Protein AF-A0A3M2ZF83-F1 (afdb_monomer_lite)

Sequence (174 aa):
MAAISHDLNTPITELRLQMELLDDGPERDDMLDSLDELRAMVRETLNFVRGDAVQEATVEISLTVLIDDLAKRYTTMGTPIGWHGASEITCRCRPLALKRALTNLIDNALKHAGDATVSLFKASDGDIHLEVLDHGTGIEPAWLTQVFEPFVQLSQTGTDHPQGGGLGLGLAIA

Secondary structure (DSSP, 8-state):
-HHHHHHHHHHHHHHHHHHHTSPSSHHHHHHHHHHHHHHHHHHHHHHHHHHHH-----EEEEHHHHHHHHHHHHHHTT---B----S--EEEE-HHHHHHHHHHHHHHHHHHTS--EEEEEE-TTSPEEEEEE--SS---GGGTTTTTSTT-----SSSS-------S-TTTT-

InterPro domains:
  IPR003594 Histidine kinase/HSP90-like ATPase domain [PF02518] (95-174)
  IPR003661 Signal transduction histidine kinase, dimerisation/phosphoacceptor domain [PF00512] (2-53)
  IPR003661 Signal transduction histidine kinase, dimerisation/phosphoacceptor domain [cd00082] (1-50)
  IPR004358 Signal transduction histidine kinase-related protein, C-terminal [PR00344] (128-142)
  IPR004358 Signal transduction histidine kinase-related protein, C-terminal [PR00344] (146-156)
  IPR004358 Signal transduction histidine kinase-related protein, C-terminal [PR00344] (165-174)
  IPR005467 Histidine kinase domain [PS50109] (3-174)
  IPR036097 Signal transduction histidine kinase, dimerisation/phosphoacceptor domain superfamily [SSF47384] (2-52)
  IPR036890 Histidine kinase/HSP90-like ATPase superfamily [G3DSA:3.30.565.10] (56-174)
  IPR036890 Histidine kinase/HSP90-like ATPase superfamily [SSF55874] (53-174)
  IPR050980 Two-component sensor histidine kinase [PTHR44936] (2-174)

pLDDT: mean 76.48, std 17.11, range [30.34, 96.62]

Foldseek 3Di:
DVVVVVVVVVVLVVVLVVLVPDDDDPVSVVVVVVSVLVVQAVVLVVLQVVLVVDPQAFDKDWPLVLVVVVQVVCVVVVLGAADDGDDTDIDGDRSVLVSLLVVLLQVCQCLAQVYWHWDWDQDPVRDIDIDIDHPGPDDDPVCPVVLLPFQDDDDPDPDPDDPDRDRSCSNVSD

Organism: Pseudomonas syringae pv. maculicola (NCBI:txid59511)

Structure (mmCIF, N/CA/C/O backbone):
data_AF-A0A3M2ZF83-F1
#
_entry.id   AF-A0A3M2ZF83-F1
#
loop_
_atom_site.group_PDB
_atom_site.id
_atom_site.type_symbol
_atom_site.label_atom_id
_atom_site.label_alt_id
_atom_site.label_comp_id
_atom_site.label_asym_id
_atom_site.label_entity_id
_atom_site.label_seq_id
_atom_site.pdbx_PDB_ins_code
_atom_site.Cartn_x
_atom_site.Cartn_y
_atom_site.Cartn_z
_atom_site.occupancy
_atom_site.B_iso_or_equiv
_atom_site.auth_seq_id
_atom_site.auth_comp_id
_atom_site.auth_asym_id
_atom_site.auth_atom_id
_atom_site.pdbx_PDB_model_num
ATOM 1 N N . MET A 1 1 ? -0.601 -24.152 5.912 1.00 47.56 1 MET A N 1
ATOM 2 C CA . MET A 1 1 ? -0.828 -23.435 7.191 1.00 47.56 1 MET A CA 1
ATOM 3 C C . MET A 1 1 ? -2.004 -22.442 7.111 1.00 47.56 1 MET A C 1
ATOM 5 O O . MET A 1 1 ? -1.923 -21.343 7.644 1.00 47.56 1 MET A O 1
ATOM 9 N N . ALA A 1 2 ? -3.126 -22.816 6.478 1.00 49.59 2 ALA A N 1
ATOM 10 C CA . ALA A 1 2 ? -4.377 -22.048 6.570 1.00 49.59 2 ALA A CA 1
ATOM 11 C C . ALA A 1 2 ? -5.076 -22.250 7.932 1.00 49.59 2 ALA A C 1
ATOM 13 O O . ALA A 1 2 ? -5.773 -21.353 8.390 1.00 49.59 2 ALA A O 1
ATOM 14 N N . ALA A 1 3 ? -4.805 -23.384 8.595 1.00 49.94 3 ALA A N 1
ATOM 15 C CA . ALA A 1 3 ? -5.358 -23.750 9.898 1.00 49.94 3 ALA A CA 1
ATOM 16 C C . ALA A 1 3 ? -5.036 -22.721 10.994 1.00 49.94 3 ALA A C 1
ATOM 18 O O . ALA A 1 3 ? -5.956 -22.164 11.557 1.00 49.94 3 ALA A O 1
ATOM 19 N N . ILE A 1 4 ? -3.770 -22.328 11.187 1.00 55.56 4 ILE A N 1
ATOM 20 C CA . ILE A 1 4 ? -3.387 -21.392 12.269 1.00 55.56 4 ILE A CA 1
ATOM 21 C C . ILE A 1 4 ? -4.088 -20.026 12.134 1.00 55.56 4 ILE A C 1
ATOM 23 O O . ILE A 1 4 ? -4.524 -19.444 13.118 1.00 55.56 4 ILE A O 1
ATOM 27 N N . SER A 1 5 ? -4.250 -19.514 10.909 1.00 58.06 5 SER A N 1
ATOM 28 C CA . SER A 1 5 ? -4.973 -18.252 10.686 1.00 58.06 5 SER A CA 1
ATOM 29 C C . SER A 1 5 ? -6.475 -18.388 10.936 1.00 58.06 5 SER A C 1
ATOM 31 O O . SER A 1 5 ? -7.107 -17.425 11.356 1.00 58.06 5 SER A O 1
ATOM 33 N N . HIS A 1 6 ? -7.046 -19.555 10.643 1.00 63.00 6 HIS A N 1
ATOM 34 C CA . HIS A 1 6 ? -8.445 -19.855 10.921 1.00 63.00 6 HIS A CA 1
ATOM 35 C C . HIS A 1 6 ? -8.670 -20.016 12.433 1.00 63.00 6 HIS A C 1
ATOM 37 O O . HIS A 1 6 ? -9.566 -19.385 12.985 1.00 63.00 6 HIS A O 1
ATOM 43 N N . ASP A 1 7 ? -7.787 -20.754 13.103 1.00 64.06 7 ASP A N 1
ATOM 44 C CA . ASP A 1 7 ? -7.832 -21.056 14.536 1.00 64.06 7 ASP A CA 1
ATOM 45 C C . ASP A 1 7 ? -7.645 -19.810 15.413 1.00 64.06 7 ASP A C 1
ATOM 47 O O . ASP A 1 7 ? -8.130 -19.790 16.537 1.00 64.06 7 ASP A O 1
ATOM 51 N N . LEU A 1 8 ? -6.991 -18.755 14.905 1.00 70.00 8 LEU A N 1
ATOM 52 C CA . LEU A 1 8 ? -6.888 -17.454 15.582 1.00 70.00 8 LEU A CA 1
ATOM 53 C C . LEU A 1 8 ? -8.062 -16.508 15.268 1.00 70.00 8 LEU A C 1
ATOM 55 O O . LEU A 1 8 ? -8.438 -15.697 16.109 1.00 70.00 8 LEU A O 1
ATOM 59 N N . ASN A 1 9 ? -8.680 -16.607 14.086 1.00 70.62 9 ASN A N 1
ATOM 60 C CA . ASN A 1 9 ? -9.841 -15.777 13.736 1.00 70.62 9 ASN A CA 1
ATOM 61 C C . ASN A 1 9 ? -11.103 -16.173 14.514 1.00 70.62 9 ASN A C 1
ATOM 63 O O . ASN A 1 9 ? -11.919 -15.303 14.818 1.00 70.62 9 ASN A O 1
ATOM 67 N N . THR A 1 10 ? -11.272 -17.459 14.832 1.00 71.62 10 THR A N 1
ATOM 68 C CA . THR A 1 10 ? -12.401 -17.955 15.633 1.00 71.62 10 THR A CA 1
ATOM 69 C C . THR A 1 10 ? -12.468 -17.309 17.027 1.00 71.62 10 THR A C 1
ATOM 71 O O . THR A 1 10 ? -13.472 -16.649 17.289 1.00 71.62 10 THR A O 1
ATOM 74 N N . PRO A 1 11 ? -11.426 -17.366 17.884 1.00 73.44 11 PRO A N 1
ATOM 75 C CA . PRO A 1 11 ? -11.476 -16.743 19.207 1.00 73.44 11 PRO A CA 1
ATOM 76 C C . PRO A 1 11 ? -11.587 -15.213 19.140 1.00 73.44 11 PRO A C 1
ATOM 78 O O . PRO A 1 11 ? -12.286 -14.622 19.954 1.00 73.44 11 PRO A O 1
ATOM 81 N N . ILE A 1 12 ? -10.979 -14.552 18.145 1.00 78.12 12 ILE A N 1
ATOM 82 C CA . ILE A 1 12 ? -11.133 -13.095 17.947 1.00 78.12 12 ILE A CA 1
ATOM 83 C C . ILE A 1 12 ? -12.587 -12.734 17.615 1.00 78.12 12 ILE A C 1
ATOM 85 O O . ILE A 1 12 ? -13.118 -11.742 18.108 1.00 78.12 12 ILE A O 1
ATOM 89 N N . THR A 1 13 ? -13.243 -13.538 16.777 1.00 76.25 13 THR A N 1
ATOM 90 C CA . THR A 1 13 ? -14.649 -13.317 16.414 1.00 76.25 13 THR A CA 1
ATOM 91 C C . THR A 1 13 ? -15.566 -13.572 17.610 1.00 76.25 13 THR A C 1
ATOM 93 O O . THR A 1 13 ? -16.498 -12.804 17.826 1.00 76.25 13 THR A O 1
ATOM 96 N N . GLU A 1 14 ? -15.283 -14.593 18.422 1.00 81.12 14 GLU A N 1
ATOM 97 C CA . GLU A 1 14 ? -16.028 -14.864 19.659 1.00 81.12 14 GLU A CA 1
ATOM 98 C C . GLU A 1 14 ? -15.885 -13.734 20.685 1.00 81.12 14 GLU A C 1
ATOM 100 O O . GLU A 1 14 ? -16.892 -13.301 21.242 1.00 81.12 14 GLU A O 1
ATOM 105 N N . LEU A 1 15 ? -14.676 -13.200 20.888 1.00 82.31 15 LEU A N 1
ATOM 106 C CA . LEU A 1 15 ? -14.449 -12.053 21.776 1.00 82.31 15 LEU A CA 1
ATOM 107 C C . LEU A 1 15 ? -15.219 -10.813 21.309 1.00 82.31 15 LEU A C 1
ATOM 109 O O . LEU A 1 15 ? -15.839 -10.137 22.125 1.00 82.31 15 LEU A O 1
ATOM 113 N N . ARG A 1 16 ? -15.259 -10.554 19.995 1.00 83.00 16 ARG A N 1
ATOM 114 C CA . ARG A 1 16 ? -16.041 -9.446 19.429 1.00 83.00 16 ARG A CA 1
ATOM 115 C C . ARG A 1 16 ? -17.534 -9.598 19.708 1.00 83.00 16 ARG A C 1
ATOM 117 O O . ARG A 1 16 ? -18.170 -8.647 20.144 1.00 83.00 16 ARG A O 1
ATOM 124 N N . LEU A 1 17 ? -18.081 -10.796 19.497 1.00 84.25 17 LEU A N 1
ATOM 125 C CA . LEU A 1 17 ? -19.490 -11.088 19.775 1.00 84.25 17 LEU A CA 1
ATOM 126 C C . LEU A 1 17 ? -19.816 -10.944 21.267 1.00 84.25 17 LEU A C 1
ATOM 128 O O . LEU A 1 17 ? -20.885 -10.455 21.611 1.00 84.25 17 LEU A O 1
ATOM 132 N N . GLN A 1 18 ? -18.901 -11.338 22.158 1.00 81.38 18 GLN A N 1
ATOM 133 C CA . GLN A 1 18 ? -19.065 -11.135 23.601 1.00 81.38 18 GLN A CA 1
ATOM 134 C C . GLN A 1 18 ? -19.058 -9.650 23.982 1.00 81.38 18 GLN A C 1
ATOM 136 O O . GLN A 1 18 ? -19.825 -9.250 24.852 1.00 81.38 18 GLN A O 1
ATOM 141 N N . MET A 1 19 ? -18.247 -8.828 23.311 1.00 83.25 19 MET A N 1
ATOM 142 C CA . MET A 1 19 ? -18.225 -7.376 23.513 1.00 83.25 19 MET A CA 1
ATOM 143 C C . MET A 1 19 ? -19.471 -6.678 22.959 1.00 83.25 19 MET A C 1
ATOM 145 O O . MET A 1 19 ? -19.931 -5.712 23.554 1.00 83.25 19 MET A O 1
ATOM 149 N N . GLU A 1 20 ? -20.061 -7.176 21.868 1.00 80.56 20 GLU A N 1
ATOM 150 C CA . GLU A 1 20 ? -21.343 -6.674 21.341 1.00 80.56 20 GLU A CA 1
ATOM 151 C C . GLU A 1 20 ? -22.526 -6.915 22.299 1.00 80.56 20 GLU A C 1
ATOM 153 O O . GLU A 1 20 ? -23.562 -6.270 22.159 1.00 80.56 20 GLU A O 1
ATOM 158 N N . LEU A 1 21 ? -22.381 -7.821 23.276 1.00 83.81 21 LEU A N 1
ATOM 159 C CA . LEU A 1 21 ? -23.375 -8.075 24.328 1.00 83.81 21 LEU A CA 1
ATOM 160 C C . LEU A 1 21 ? -23.213 -7.160 25.552 1.00 83.81 21 LEU A C 1
ATOM 162 O O . LEU A 1 21 ? -24.057 -7.208 26.448 1.00 83.81 21 LEU A O 1
ATOM 166 N N . LEU A 1 22 ? -22.134 -6.373 25.622 1.00 84.19 22 LEU A N 1
ATOM 167 C CA . LEU A 1 22 ? -21.937 -5.376 26.670 1.00 84.19 22 LEU A CA 1
ATOM 168 C C . LEU A 1 22 ? -22.738 -4.111 26.349 1.00 84.19 22 LEU A C 1
ATOM 170 O O . LEU A 1 22 ? -22.883 -3.729 25.182 1.00 84.19 22 LEU A O 1
ATOM 174 N N . ASP A 1 23 ? -23.218 -3.446 27.399 1.00 85.44 23 ASP A N 1
ATOM 175 C CA . ASP A 1 23 ? -23.863 -2.142 27.273 1.00 85.44 23 ASP A CA 1
ATOM 176 C C . ASP A 1 23 ? -22.914 -1.142 26.593 1.00 85.44 23 ASP A C 1
ATOM 178 O O . ASP A 1 23 ? -21.695 -1.177 26.790 1.00 85.44 23 ASP A O 1
ATOM 182 N N . ASP A 1 24 ? -23.479 -0.256 25.771 1.00 82.19 24 ASP A N 1
ATOM 183 C CA . ASP A 1 24 ? -22.708 0.797 25.114 1.00 82.19 24 ASP A CA 1
ATOM 18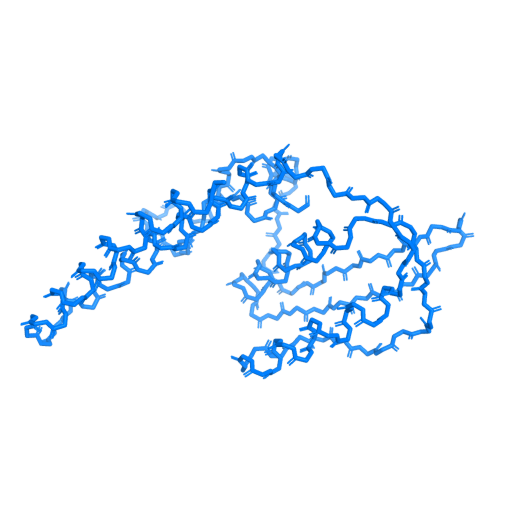4 C C . ASP A 1 24 ? -22.035 1.688 26.169 1.00 82.19 24 ASP A C 1
ATOM 186 O O . ASP A 1 24 ? -22.676 2.180 27.104 1.00 82.19 24 ASP A O 1
ATOM 190 N N . GLY A 1 25 ? -20.733 1.912 26.014 1.00 85.69 25 GLY A N 1
ATOM 191 C CA . GLY A 1 25 ? -19.955 2.708 26.948 1.00 85.69 25 GLY A CA 1
ATOM 192 C C . GLY A 1 25 ? -18.474 2.757 26.577 1.00 85.69 25 GLY A C 1
ATOM 193 O O . GLY A 1 25 ? -17.999 1.899 25.833 1.00 85.69 25 GLY A O 1
ATOM 194 N N . PRO A 1 26 ? -17.728 3.727 27.131 1.00 79.12 26 PRO A N 1
ATOM 195 C CA . PRO A 1 26 ? -16.323 3.950 26.785 1.00 79.12 26 PRO A CA 1
ATOM 196 C C . PRO A 1 26 ? -15.446 2.710 27.017 1.00 79.12 26 PRO A C 1
ATOM 198 O O . PRO A 1 26 ? -14.567 2.424 26.220 1.00 79.12 26 PRO A O 1
ATOM 201 N N . GLU A 1 27 ? -15.736 1.911 28.047 1.00 80.44 27 GLU A N 1
ATOM 202 C CA . GLU A 1 27 ? -14.996 0.672 28.333 1.00 80.44 27 GLU A CA 1
ATOM 203 C C . GLU A 1 27 ? -15.185 -0.406 27.254 1.00 80.44 27 GLU A C 1
ATOM 205 O O . GLU A 1 27 ? -14.277 -1.197 27.001 1.00 80.44 27 GLU A O 1
ATOM 210 N N . ARG A 1 28 ? -16.364 -0.458 26.616 1.00 84.88 28 ARG A N 1
ATOM 211 C CA . ARG A 1 28 ? -16.630 -1.373 25.501 1.00 84.88 28 ARG A CA 1
ATOM 212 C C . ARG A 1 28 ? -15.891 -0.910 24.250 1.00 84.88 28 ARG A C 1
ATOM 214 O O . ARG A 1 28 ? -15.304 -1.749 23.569 1.00 84.88 28 ARG A O 1
ATOM 221 N N . ASP A 1 29 ? -15.914 0.390 23.972 1.00 78.00 29 ASP A N 1
ATOM 222 C CA . ASP A 1 29 ? -15.230 0.983 22.821 1.00 78.00 29 ASP A CA 1
ATOM 223 C C . ASP A 1 29 ? -13.710 0.767 22.923 1.00 78.00 29 ASP A C 1
ATOM 225 O O . ASP A 1 29 ? -13.113 0.217 21.999 1.00 78.00 29 ASP A O 1
ATOM 229 N N . ASP A 1 30 ? -13.114 1.031 24.092 1.00 77.12 30 ASP A N 1
ATOM 230 C CA . ASP A 1 30 ? -11.689 0.783 24.359 1.00 77.12 30 ASP A CA 1
ATOM 231 C C . ASP A 1 30 ? -11.301 -0.693 24.131 1.00 77.12 30 ASP A C 1
ATOM 233 O O . ASP A 1 30 ? -10.206 -1.016 23.648 1.00 77.12 30 ASP A O 1
ATOM 237 N N . MET A 1 31 ? -12.196 -1.627 24.473 1.00 77.12 31 MET A N 1
ATOM 238 C CA . MET A 1 31 ? -11.936 -3.055 24.293 1.00 77.12 31 MET A CA 1
ATOM 239 C C . MET A 1 31 ? -12.118 -3.526 22.850 1.00 77.12 31 MET A C 1
ATOM 241 O O . MET A 1 31 ? -11.388 -4.420 22.412 1.00 77.12 31 MET A O 1
ATOM 245 N N . LEU A 1 32 ? -13.039 -2.915 22.103 1.00 78.38 32 LEU A N 1
ATOM 246 C CA . LEU A 1 32 ? -13.182 -3.135 20.665 1.00 78.38 32 LEU A CA 1
ATOM 247 C C . LEU A 1 32 ? -11.951 -2.626 19.909 1.00 78.38 32 LEU A C 1
ATOM 249 O O . LEU A 1 32 ? -11.423 -3.360 19.072 1.00 78.38 32 LEU A O 1
ATOM 253 N N . ASP A 1 33 ? -11.447 -1.445 20.267 1.00 76.69 33 ASP A N 1
ATOM 254 C CA . ASP A 1 33 ? -10.215 -0.890 19.701 1.00 76.69 33 ASP A CA 1
ATOM 255 C C . ASP A 1 33 ? -9.023 -1.819 19.978 1.00 76.69 33 ASP A C 1
ATOM 257 O O . ASP A 1 33 ? -8.310 -2.227 19.057 1.00 76.69 33 ASP A O 1
ATOM 261 N N . SER A 1 34 ? -8.876 -2.275 21.226 1.00 74.00 34 SER A N 1
ATOM 262 C CA . SER A 1 34 ? -7.840 -3.246 21.616 1.00 74.00 34 SER A CA 1
ATOM 263 C C . SER A 1 34 ? -7.939 -4.571 20.838 1.00 74.00 34 SER A C 1
ATOM 265 O O . SER A 1 34 ? -6.928 -5.200 20.505 1.00 74.00 34 SER A O 1
ATOM 267 N N . LEU A 1 35 ? -9.158 -5.029 20.534 1.00 81.31 35 LEU A N 1
ATOM 268 C CA . LEU A 1 35 ? -9.391 -6.255 19.769 1.00 81.31 35 LEU A CA 1
ATOM 269 C C . LEU A 1 35 ? -9.034 -6.086 18.286 1.00 81.31 35 LEU A C 1
ATOM 271 O O . LEU A 1 35 ? -8.475 -7.006 17.674 1.00 81.31 35 LEU A O 1
ATOM 275 N N . ASP A 1 36 ? -9.335 -4.927 17.705 1.00 75.25 36 ASP A N 1
ATOM 276 C CA . ASP A 1 36 ? -8.957 -4.603 16.333 1.00 75.25 36 ASP A CA 1
ATOM 277 C C . ASP A 1 36 ? -7.433 -4.442 16.200 1.00 75.25 36 ASP A C 1
ATOM 279 O O . ASP A 1 36 ? -6.852 -4.948 15.229 1.00 75.25 36 ASP A O 1
ATOM 283 N N . GLU A 1 37 ? -6.759 -3.890 17.215 1.00 73.69 37 GLU A N 1
ATOM 284 C CA . GLU A 1 37 ? -5.295 -3.904 17.309 1.00 73.69 37 GLU A CA 1
ATOM 285 C C . GLU A 1 37 ? -4.741 -5.336 17.346 1.00 73.69 37 GLU A C 1
ATOM 287 O O . GLU A 1 37 ? -3.891 -5.691 16.525 1.00 73.69 37 GLU A O 1
ATOM 292 N N . LEU A 1 38 ? -5.258 -6.213 18.217 1.00 76.00 38 LEU A N 1
ATOM 293 C CA . LEU A 1 38 ? -4.858 -7.630 18.271 1.00 76.00 38 LEU A CA 1
ATOM 294 C C . LEU A 1 38 ? -5.035 -8.339 16.926 1.00 76.00 38 LEU A C 1
ATOM 296 O O . LEU A 1 38 ? -4.173 -9.109 16.487 1.00 76.00 38 LEU A O 1
ATOM 300 N N . ARG A 1 39 ? -6.139 -8.061 16.235 1.00 73.88 39 ARG A N 1
ATOM 301 C CA . ARG A 1 39 ? -6.424 -8.631 14.919 1.00 73.88 39 ARG A CA 1
ATOM 302 C C . ARG A 1 39 ? -5.443 -8.136 13.857 1.00 73.88 39 ARG A C 1
ATOM 304 O O . ARG A 1 39 ? -5.050 -8.923 12.988 1.00 73.88 39 ARG A O 1
ATOM 311 N N . ALA A 1 40 ? -5.045 -6.867 13.912 1.00 69.56 40 ALA A N 1
ATOM 312 C CA . ALA A 1 40 ? -3.996 -6.325 13.056 1.00 69.56 40 ALA A CA 1
ATOM 313 C C . ALA A 1 40 ? -2.648 -7.011 13.338 1.00 69.56 40 ALA A C 1
ATOM 315 O O . ALA A 1 40 ? -2.034 -7.536 12.406 1.00 69.56 40 ALA A O 1
ATOM 316 N N . MET A 1 41 ? -2.262 -7.138 14.613 1.00 65.94 41 MET A N 1
ATOM 317 C CA . MET A 1 41 ? -1.017 -7.791 15.045 1.00 65.94 41 MET A CA 1
ATOM 318 C C . MET A 1 41 ? -0.911 -9.250 14.567 1.00 65.94 41 MET A C 1
ATOM 320 O O . MET A 1 41 ? 0.118 -9.678 14.032 1.00 65.94 41 MET A O 1
ATOM 324 N N . VAL A 1 42 ? -1.991 -10.028 14.697 1.00 73.19 42 VAL A N 1
ATOM 325 C CA . VAL A 1 42 ? -2.034 -11.430 14.244 1.00 73.19 42 VAL A CA 1
ATOM 326 C C . VAL A 1 42 ? -1.877 -11.535 12.728 1.00 73.19 42 VAL A C 1
ATOM 328 O O . VAL A 1 42 ? -1.144 -12.397 12.235 1.00 73.19 42 VAL A O 1
ATOM 331 N N . ARG A 1 43 ? -2.540 -10.658 11.965 1.00 70.88 43 ARG A N 1
ATOM 332 C CA . ARG A 1 43 ? -2.412 -10.633 10.500 1.00 70.88 43 ARG A CA 1
ATOM 333 C C . ARG A 1 43 ? -0.989 -10.309 10.072 1.00 70.88 43 ARG A C 1
ATOM 335 O O . ARG A 1 43 ? -0.461 -10.987 9.194 1.00 70.88 43 ARG A O 1
ATOM 342 N N . GLU A 1 44 ? -0.382 -9.309 10.694 1.00 68.12 44 GLU A N 1
ATOM 343 C CA . GLU A 1 44 ? 0.977 -8.860 10.397 1.00 68.12 44 GLU A CA 1
ATOM 344 C C . GLU A 1 44 ? 2.001 -9.978 10.681 1.00 68.12 44 GLU A C 1
ATOM 346 O O . GLU A 1 44 ? 2.794 -10.338 9.808 1.00 68.12 44 GLU A O 1
ATOM 351 N N . THR A 1 45 ? 1.877 -10.656 11.827 1.00 67.50 45 THR A N 1
ATOM 352 C CA . THR A 1 45 ? 2.716 -11.812 12.202 1.00 67.50 45 THR A CA 1
ATOM 353 C C . THR A 1 45 ? 2.562 -12.987 11.231 1.00 67.50 45 THR A C 1
ATOM 355 O O . THR A 1 45 ? 3.544 -13.576 10.774 1.00 67.50 45 THR A O 1
ATOM 358 N N . LEU A 1 46 ? 1.326 -13.337 10.862 1.00 69.62 46 LEU A N 1
ATOM 359 C CA . LEU A 1 46 ? 1.072 -14.407 9.892 1.00 69.62 46 LEU A CA 1
ATOM 360 C C . LEU A 1 46 ? 1.592 -14.047 8.493 1.00 69.62 46 LEU A C 1
ATOM 362 O O . LEU A 1 46 ? 2.034 -14.934 7.758 1.00 69.62 46 LEU A O 1
ATOM 366 N N . ASN A 1 47 ? 1.551 -12.767 8.120 1.00 64.88 47 ASN A N 1
ATOM 367 C CA . ASN A 1 47 ? 2.098 -12.277 6.859 1.00 64.88 47 ASN A CA 1
ATOM 368 C C . ASN A 1 47 ? 3.628 -12.373 6.824 1.00 64.88 47 ASN A C 1
ATOM 370 O O . ASN A 1 47 ? 4.161 -12.783 5.790 1.00 64.88 47 ASN A O 1
ATOM 374 N N . PHE A 1 48 ? 4.308 -12.075 7.934 1.00 63.44 48 PHE A N 1
ATOM 375 C CA . PHE A 1 48 ? 5.752 -12.267 8.094 1.00 63.44 48 PHE A CA 1
ATOM 376 C C . PHE A 1 48 ? 6.140 -13.745 7.942 1.00 63.44 48 PHE A C 1
ATOM 378 O O . PHE A 1 48 ? 6.903 -14.097 7.043 1.00 63.44 48 PHE A O 1
ATOM 385 N N . VAL A 1 49 ? 5.505 -14.640 8.709 1.00 64.25 49 VAL A N 1
ATOM 386 C CA . VAL A 1 49 ? 5.780 -16.090 8.652 1.00 64.25 49 VAL A CA 1
ATOM 387 C C . VAL A 1 49 ? 5.491 -16.679 7.264 1.00 64.25 49 VAL A C 1
ATOM 389 O O . VAL A 1 49 ? 6.202 -17.569 6.797 1.00 64.25 49 VAL A O 1
ATOM 392 N N . ARG A 1 50 ? 4.469 -16.181 6.550 1.00 62.34 50 ARG A N 1
ATOM 393 C CA . ARG A 1 50 ? 4.216 -16.583 5.153 1.00 62.34 50 ARG A CA 1
ATOM 394 C C . ARG A 1 50 ? 5.272 -16.061 4.181 1.00 62.34 50 ARG A C 1
ATOM 396 O O . ARG A 1 50 ? 5.507 -16.719 3.175 1.00 62.34 50 ARG A O 1
ATOM 403 N N . GLY A 1 51 ? 5.866 -14.895 4.436 1.00 55.56 51 GLY A N 1
ATOM 404 C CA . GLY A 1 51 ? 6.906 -14.315 3.584 1.00 55.56 51 GLY A CA 1
ATOM 405 C C . GLY A 1 51 ? 8.139 -15.191 3.449 1.00 55.56 51 GLY A C 1
ATOM 406 O O . GLY A 1 51 ? 8.605 -15.375 2.330 1.00 55.56 51 GLY A O 1
ATOM 407 N N . ASP A 1 52 ? 8.575 -15.798 4.550 1.00 53.00 52 ASP A N 1
ATOM 408 C CA . ASP A 1 52 ? 9.695 -16.745 4.553 1.00 53.00 52 ASP A CA 1
ATOM 409 C C . ASP A 1 52 ? 9.326 -18.122 3.975 1.00 53.00 52 ASP A C 1
ATOM 411 O O . ASP A 1 52 ? 10.174 -18.831 3.436 1.00 53.00 52 ASP A O 1
ATOM 415 N N . ALA A 1 53 ? 8.053 -18.522 4.066 1.00 49.84 53 ALA A N 1
ATOM 416 C CA . ALA A 1 53 ? 7.616 -19.877 3.725 1.00 49.84 53 ALA A CA 1
ATOM 417 C C . ALA A 1 53 ? 7.133 -20.063 2.271 1.00 49.84 53 ALA A C 1
ATOM 419 O O . ALA A 1 53 ? 7.029 -21.203 1.807 1.00 49.84 53 ALA A O 1
ATOM 420 N N . VAL A 1 54 ? 6.797 -18.993 1.538 1.00 55.88 54 VAL A N 1
ATOM 421 C CA . VAL A 1 54 ? 6.243 -19.100 0.176 1.00 55.88 54 VAL A CA 1
ATOM 422 C C . VAL A 1 54 ? 7.353 -18.975 -0.873 1.00 55.88 54 VAL A C 1
ATOM 424 O O . VAL A 1 54 ? 7.833 -17.887 -1.178 1.00 55.88 54 VAL A O 1
ATOM 427 N N . GLN A 1 55 ? 7.715 -20.107 -1.484 1.00 67.12 55 GLN A N 1
ATOM 428 C CA . GLN A 1 55 ? 8.498 -20.165 -2.726 1.00 67.12 55 GLN A CA 1
ATOM 429 C C . GLN A 1 55 ? 7.634 -19.668 -3.897 1.00 67.12 55 GLN A C 1
ATOM 431 O O . GLN A 1 55 ? 7.083 -20.450 -4.670 1.00 67.12 55 GLN A O 1
ATOM 436 N N . GLU A 1 56 ? 7.451 -18.355 -3.993 1.00 83.06 56 GLU A N 1
ATOM 437 C CA . GLU A 1 56 ? 6.785 -17.740 -5.136 1.00 83.06 56 GLU A CA 1
ATOM 438 C C . GLU A 1 56 ? 7.714 -17.738 -6.359 1.00 83.06 56 GLU A C 1
ATOM 440 O O . GLU A 1 56 ? 8.877 -17.326 -6.284 1.00 83.06 56 GLU A O 1
ATOM 445 N N . ALA A 1 57 ? 7.194 -18.201 -7.498 1.00 86.50 57 ALA A N 1
ATOM 446 C CA . ALA A 1 57 ? 7.938 -18.232 -8.748 1.00 86.50 57 ALA A CA 1
ATOM 447 C C . ALA A 1 57 ? 8.149 -16.820 -9.305 1.00 86.50 57 ALA A C 1
ATOM 449 O O . ALA A 1 57 ? 7.229 -16.005 -9.344 1.00 86.50 57 ALA A O 1
ATOM 450 N N . THR A 1 58 ? 9.355 -16.562 -9.809 1.00 92.25 58 THR A N 1
ATOM 451 C CA . THR A 1 58 ? 9.641 -15.333 -10.546 1.00 92.25 58 THR A CA 1
ATOM 452 C C . THR A 1 58 ? 9.023 -15.409 -11.939 1.00 92.25 58 THR A C 1
ATOM 454 O O . THR A 1 58 ? 9.459 -16.211 -12.773 1.00 92.25 58 THR A O 1
ATOM 457 N N . VAL A 1 59 ? 8.052 -14.542 -12.210 1.00 94.75 59 VAL A N 1
ATOM 458 C CA . VAL A 1 59 ? 7.318 -14.464 -13.478 1.00 94.75 59 VAL A CA 1
ATOM 459 C C . VAL A 1 59 ? 7.373 -13.051 -14.046 1.00 94.75 59 VAL A C 1
ATOM 461 O O . VAL A 1 59 ? 7.622 -12.091 -13.322 1.00 94.75 59 VAL A O 1
ATOM 464 N N . GLU A 1 60 ? 7.186 -12.933 -15.356 1.00 96.62 60 GLU A N 1
ATOM 465 C CA . GLU A 1 60 ? 7.077 -11.635 -16.018 1.00 96.62 60 GLU A CA 1
ATOM 466 C C . GLU A 1 60 ? 5.651 -11.100 -15.870 1.00 96.62 60 GLU A C 1
ATOM 468 O O . GLU A 1 60 ? 4.694 -11.796 -16.212 1.00 96.62 60 GLU A O 1
ATOM 473 N N . ILE A 1 61 ? 5.517 -9.884 -15.343 1.00 95.38 61 ILE A N 1
ATOM 474 C CA . ILE A 1 61 ? 4.234 -9.194 -15.177 1.00 95.38 61 ILE A CA 1
ATOM 475 C C . ILE A 1 61 ? 4.332 -7.739 -15.628 1.00 95.38 61 ILE A C 1
ATOM 477 O O . ILE A 1 61 ? 5.424 -7.178 -15.718 1.00 95.38 61 ILE A O 1
ATOM 481 N N . SER A 1 62 ? 3.173 -7.117 -15.838 1.00 95.69 62 SER A N 1
ATOM 482 C CA . SER A 1 62 ? 3.043 -5.664 -15.926 1.00 95.69 62 SER A CA 1
ATOM 483 C C . SER A 1 62 ? 2.984 -5.049 -14.529 1.00 95.69 62 SER A C 1
ATOM 485 O O . SER A 1 62 ? 2.079 -5.353 -13.746 1.00 95.69 62 SER A O 1
ATOM 487 N N . LEU A 1 63 ? 3.940 -4.172 -14.218 1.00 94.75 63 LEU A N 1
ATOM 488 C CA . LEU A 1 63 ? 3.920 -3.378 -12.991 1.00 94.75 63 LEU A CA 1
ATOM 489 C C . LEU A 1 63 ? 2.838 -2.304 -13.041 1.00 94.75 63 LEU A C 1
ATOM 491 O O . LEU A 1 63 ? 2.182 -2.059 -12.033 1.00 94.75 63 LEU A O 1
ATOM 495 N N . THR A 1 64 ? 2.614 -1.712 -14.214 1.00 94.25 64 THR A N 1
ATOM 496 C CA . THR A 1 64 ? 1.571 -0.704 -14.426 1.00 94.25 64 THR A CA 1
ATOM 497 C C . THR A 1 64 ? 0.196 -1.268 -14.062 1.00 94.25 64 THR A C 1
ATOM 499 O O . THR A 1 64 ? -0.506 -0.679 -13.244 1.00 94.25 64 THR A O 1
ATOM 502 N N . VAL A 1 65 ? -0.142 -2.465 -14.562 1.00 94.88 65 VAL A N 1
ATOM 503 C CA . VAL A 1 65 ? -1.414 -3.141 -14.242 1.00 94.88 65 VAL A CA 1
ATOM 504 C C . VAL A 1 65 ? -1.510 -3.504 -12.758 1.00 94.88 65 VAL A C 1
ATOM 506 O O . VAL A 1 65 ? -2.562 -3.330 -12.145 1.00 94.88 65 VAL A O 1
ATOM 509 N N . LEU A 1 66 ? -0.417 -3.983 -12.153 1.00 94.69 66 LEU A N 1
ATOM 510 C CA . LEU A 1 66 ? -0.398 -4.323 -10.727 1.00 94.69 66 LEU A CA 1
ATOM 511 C C . LEU A 1 66 ? -0.713 -3.103 -9.848 1.00 94.69 66 LEU A C 1
ATOM 513 O O . LEU A 1 66 ? -1.480 -3.224 -8.889 1.00 94.69 66 LEU A O 1
ATOM 517 N N . ILE A 1 67 ? -0.135 -1.942 -10.167 1.00 95.44 67 ILE A N 1
ATOM 518 C CA . ILE A 1 67 ? -0.341 -0.700 -9.412 1.00 95.44 67 ILE A CA 1
ATOM 519 C C . ILE A 1 67 ? -1.732 -0.121 -9.689 1.00 95.44 67 ILE A C 1
ATOM 521 O O . ILE A 1 67 ? -2.396 0.297 -8.743 1.00 95.44 67 ILE A O 1
ATOM 525 N N . ASP A 1 68 ? -2.222 -0.174 -10.932 1.00 95.31 68 ASP A N 1
ATOM 526 C CA . ASP A 1 68 ? -3.600 0.212 -11.273 1.00 95.31 68 ASP A CA 1
ATOM 527 C C . ASP A 1 68 ? -4.626 -0.544 -10.419 1.00 95.31 68 ASP A C 1
ATOM 529 O O . ASP A 1 68 ? -5.567 0.044 -9.879 1.00 95.31 68 ASP A O 1
ATOM 533 N N . ASP A 1 69 ? -4.454 -1.858 -10.281 1.00 95.06 69 ASP A N 1
ATOM 534 C CA . ASP A 1 69 ? -5.353 -2.693 -9.488 1.00 95.06 69 ASP A CA 1
ATOM 535 C C . ASP A 1 69 ? -5.255 -2.395 -7.986 1.00 95.06 69 ASP A C 1
ATOM 537 O O . ASP A 1 69 ? -6.268 -2.431 -7.279 1.00 95.06 69 ASP A O 1
ATOM 541 N N . LEU A 1 70 ? -4.060 -2.063 -7.486 1.00 94.88 70 LEU A N 1
ATOM 542 C CA . LEU A 1 70 ? -3.887 -1.586 -6.114 1.00 94.88 70 LEU A CA 1
ATOM 543 C C . LEU A 1 70 ? -4.587 -0.241 -5.898 1.00 94.88 70 LEU A C 1
ATOM 545 O O . LEU A 1 70 ? -5.379 -0.125 -4.964 1.00 94.88 70 LEU A O 1
ATOM 549 N N . ALA A 1 71 ? -4.371 0.741 -6.773 1.00 95.31 71 ALA A N 1
ATOM 550 C CA . ALA A 1 71 ? -4.990 2.059 -6.670 1.00 95.31 71 ALA A CA 1
ATOM 551 C C . ALA A 1 71 ? -6.525 1.963 -6.658 1.00 95.31 71 ALA A C 1
ATOM 553 O O . ALA A 1 71 ? -7.170 2.507 -5.761 1.00 95.31 71 ALA A O 1
ATOM 554 N N . LYS A 1 72 ? -7.117 1.170 -7.566 1.00 94.88 72 LYS A N 1
ATOM 555 C CA . LYS A 1 72 ? -8.571 0.909 -7.595 1.00 94.88 72 LYS A CA 1
ATOM 556 C C . LYS A 1 72 ? -9.086 0.297 -6.293 1.00 94.88 72 LYS A C 1
ATOM 558 O O . LYS A 1 72 ? -10.173 0.655 -5.829 1.00 94.88 72 LYS A O 1
ATOM 563 N N . ARG A 1 73 ? -8.329 -0.632 -5.698 1.00 94.12 73 ARG A N 1
ATOM 564 C CA . ARG A 1 73 ? -8.681 -1.245 -4.409 1.00 94.12 73 ARG A CA 1
ATOM 565 C C . ARG A 1 73 ? -8.737 -0.188 -3.305 1.00 94.12 73 ARG A C 1
ATOM 567 O O . ARG A 1 73 ? -9.731 -0.152 -2.586 1.00 94.12 73 ARG A O 1
ATOM 574 N N . TYR A 1 74 ? -7.733 0.679 -3.202 1.00 95.00 74 TYR A N 1
ATOM 575 C CA . TYR A 1 74 ? -7.695 1.759 -2.209 1.00 95.00 74 TYR A CA 1
ATOM 576 C C . TYR A 1 74 ? -8.818 2.785 -2.411 1.00 95.00 74 TYR A C 1
ATOM 578 O O . TYR A 1 74 ? -9.499 3.154 -1.455 1.00 95.00 74 TYR A O 1
ATOM 586 N N . THR A 1 75 ? -9.128 3.149 -3.661 1.00 93.56 75 THR A N 1
ATOM 587 C CA . THR A 1 75 ? -10.311 3.970 -3.970 1.00 93.56 75 THR A CA 1
ATOM 588 C C . THR A 1 75 ? -11.608 3.306 -3.498 1.00 93.56 75 THR A C 1
ATOM 590 O O . THR A 1 75 ? -12.448 3.963 -2.891 1.00 93.56 75 THR A O 1
ATOM 593 N N . THR A 1 76 ? -11.768 1.998 -3.726 1.00 93.56 76 THR A N 1
ATOM 594 C CA . THR A 1 76 ? -12.957 1.238 -3.292 1.00 93.56 76 THR A CA 1
ATOM 595 C C . THR A 1 76 ? -13.075 1.170 -1.766 1.00 93.56 76 THR A C 1
ATOM 597 O O . THR A 1 76 ? -14.181 1.135 -1.235 1.00 93.56 76 THR A O 1
ATOM 600 N N . MET A 1 77 ? -11.944 1.174 -1.055 1.00 90.06 77 MET A N 1
ATOM 601 C CA . MET A 1 77 ? -11.885 1.198 0.410 1.00 90.06 77 MET A CA 1
ATOM 602 C C . MET A 1 77 ? -12.137 2.592 1.012 1.00 90.06 77 MET A C 1
ATOM 604 O O . MET A 1 77 ? -12.227 2.706 2.230 1.00 90.06 77 MET A O 1
ATOM 608 N N . GLY A 1 78 ? -12.276 3.637 0.189 1.00 91.50 78 GLY A N 1
ATOM 609 C CA . GLY A 1 78 ? -12.509 5.010 0.648 1.00 91.50 78 GLY A CA 1
ATOM 610 C C . GLY A 1 78 ? -11.241 5.784 1.024 1.00 91.50 78 GLY A C 1
ATOM 611 O O . GLY A 1 78 ? -11.348 6.905 1.511 1.00 91.50 78 GLY A O 1
ATOM 612 N N . THR A 1 79 ? -10.055 5.228 0.767 1.00 92.62 79 THR A N 1
ATOM 613 C CA . THR A 1 79 ? -8.746 5.842 1.046 1.00 92.62 79 THR A CA 1
ATOM 614 C C . THR A 1 79 ? -7.914 5.930 -0.239 1.00 92.62 79 THR A C 1
ATOM 616 O O . THR A 1 79 ? -6.936 5.201 -0.397 1.00 92.62 79 THR A O 1
ATOM 619 N N . PRO A 1 80 ? -8.319 6.756 -1.225 1.00 94.06 80 PRO A N 1
ATOM 620 C CA . PRO A 1 80 ? -7.658 6.803 -2.525 1.00 94.06 80 PRO A CA 1
ATOM 621 C C . PRO A 1 80 ? -6.196 7.248 -2.406 1.00 94.06 80 PRO A C 1
ATOM 623 O O . PRO A 1 80 ? -5.877 8.172 -1.663 1.00 94.06 80 PRO A O 1
ATOM 626 N N . ILE A 1 81 ? -5.333 6.621 -3.202 1.00 96.12 81 ILE A N 1
ATOM 627 C CA . ILE A 1 81 ? -3.914 6.968 -3.317 1.00 96.12 81 ILE A CA 1
ATOM 628 C C . ILE A 1 81 ? -3.645 7.711 -4.625 1.00 96.12 81 ILE A C 1
ATOM 630 O O . ILE A 1 81 ? -4.342 7.508 -5.624 1.00 96.12 81 ILE A O 1
ATOM 634 N N . GLY A 1 82 ? -2.615 8.551 -4.633 1.00 94.88 82 GLY A N 1
ATOM 635 C CA . GLY A 1 82 ? -2.112 9.197 -5.835 1.00 94.88 82 GLY A CA 1
ATOM 636 C C . GLY A 1 82 ? -1.477 8.169 -6.766 1.00 94.88 82 GLY A C 1
ATOM 637 O O . GLY A 1 82 ? -0.473 7.553 -6.431 1.00 94.88 82 GLY A O 1
ATOM 638 N N . TRP A 1 83 ? -2.050 7.985 -7.949 1.00 95.19 83 TRP A N 1
ATOM 639 C CA . TRP A 1 83 ? -1.457 7.192 -9.020 1.00 95.19 83 TRP A CA 1
ATOM 640 C C . TRP A 1 83 ? -1.941 7.750 -10.352 1.00 95.19 83 TRP A C 1
ATOM 642 O O . TRP A 1 83 ? -3.136 7.758 -10.647 1.00 95.19 83 TRP A O 1
ATOM 652 N N . HIS A 1 84 ? -1.002 8.245 -11.149 1.00 80.88 84 HIS A N 1
ATOM 653 C CA . HIS A 1 84 ? -1.270 8.761 -12.483 1.00 80.88 84 HIS A CA 1
ATOM 654 C C . HIS A 1 84 ? -0.555 7.821 -13.440 1.00 80.88 84 HIS A C 1
ATOM 656 O O . HIS A 1 84 ? 0.658 7.928 -13.595 1.00 80.88 84 HIS A O 1
ATOM 662 N N . GLY A 1 85 ? -1.308 6.852 -13.970 1.00 73.00 85 GLY A N 1
ATOM 663 C CA . GLY A 1 85 ? -0.817 5.715 -14.751 1.00 73.00 85 GLY A CA 1
ATOM 664 C C . GLY A 1 85 ? 0.460 5.983 -15.552 1.00 73.00 85 GLY A C 1
ATOM 665 O O . GLY A 1 85 ? 0.553 6.956 -16.299 1.00 73.00 85 GLY A O 1
ATOM 666 N N . ALA A 1 86 ? 1.442 5.099 -15.397 1.00 74.94 86 ALA A N 1
ATOM 667 C CA . ALA A 1 86 ? 2.699 5.164 -16.131 1.00 74.94 86 ALA A CA 1
ATOM 668 C C . ALA A 1 86 ? 2.585 4.515 -17.522 1.00 74.94 86 ALA A C 1
ATOM 670 O O . ALA A 1 86 ? 1.659 3.757 -17.813 1.00 74.94 86 ALA A O 1
ATOM 671 N N . SER A 1 87 ? 3.581 4.758 -18.378 1.00 83.06 87 SER A N 1
ATOM 672 C CA . SER A 1 87 ? 3.823 3.905 -19.547 1.00 83.06 87 SER A CA 1
ATOM 673 C C . SER A 1 87 ? 3.927 2.434 -19.131 1.00 83.06 87 SER A C 1
ATOM 675 O O . SER A 1 87 ? 4.395 2.138 -18.033 1.00 83.06 87 SER A O 1
ATOM 677 N N . GLU A 1 88 ? 3.527 1.519 -20.013 1.00 90.69 88 GLU A N 1
ATOM 678 C CA . GLU A 1 88 ? 3.594 0.077 -19.763 1.00 90.69 88 GLU A CA 1
ATOM 679 C C . GLU A 1 88 ? 5.028 -0.353 -19.405 1.00 90.69 88 GLU A C 1
ATOM 681 O O . GLU A 1 88 ? 5.948 -0.258 -20.226 1.00 90.69 88 GLU A O 1
ATOM 686 N N . ILE A 1 89 ? 5.226 -0.812 -18.168 1.00 93.12 89 ILE A N 1
ATOM 687 C CA . ILE A 1 89 ? 6.510 -1.312 -17.673 1.00 93.12 89 ILE A CA 1
ATOM 688 C C . ILE A 1 89 ? 6.314 -2.745 -17.191 1.00 93.12 89 ILE A C 1
ATOM 690 O O . ILE A 1 89 ? 5.556 -3.008 -16.258 1.00 93.12 89 ILE A O 1
ATOM 694 N N . THR A 1 90 ? 7.042 -3.670 -17.813 1.00 94.00 90 THR A N 1
ATOM 695 C CA . THR A 1 90 ? 7.088 -5.074 -17.408 1.00 94.00 90 THR A CA 1
ATOM 696 C C . THR A 1 90 ? 8.366 -5.383 -16.639 1.00 94.00 90 THR A C 1
ATOM 698 O O . THR A 1 90 ? 9.424 -4.804 -16.904 1.00 94.00 90 THR A O 1
ATOM 701 N N . CYS A 1 91 ? 8.283 -6.305 -15.680 1.00 92.31 91 CYS A N 1
ATOM 702 C CA . CYS A 1 91 ? 9.453 -6.825 -14.980 1.00 92.31 91 CYS A CA 1
ATOM 703 C C . CYS A 1 91 ? 9.269 -8.294 -14.588 1.00 92.31 91 CYS A C 1
ATOM 705 O O . CYS A 1 91 ? 8.149 -8.801 -14.488 1.00 92.31 91 CYS A O 1
ATOM 707 N N . ARG A 1 92 ? 10.391 -8.982 -14.352 1.00 94.12 92 ARG A N 1
ATOM 708 C CA . ARG A 1 92 ? 10.399 -10.318 -13.755 1.00 94.12 92 ARG A CA 1
ATOM 709 C C . ARG A 1 92 ? 10.501 -10.194 -12.242 1.00 94.12 92 ARG A C 1
ATOM 711 O O . ARG A 1 92 ? 11.561 -9.851 -11.729 1.00 94.12 92 ARG A O 1
ATOM 718 N N . CYS A 1 93 ? 9.430 -10.510 -11.530 1.00 91.31 93 CYS A N 1
ATOM 719 C CA . CYS A 1 93 ? 9.391 -10.423 -10.074 1.00 91.31 93 CYS A CA 1
ATOM 720 C C . CYS A 1 93 ? 8.536 -11.544 -9.474 1.00 91.31 93 CYS A C 1
ATOM 722 O O . CYS A 1 93 ? 8.084 -12.447 -10.177 1.00 91.31 93 CYS A O 1
ATOM 724 N N . ARG A 1 94 ? 8.361 -11.494 -8.154 1.00 90.94 94 ARG A N 1
ATOM 725 C CA . ARG A 1 94 ? 7.428 -12.312 -7.378 1.00 90.94 94 ARG A CA 1
ATOM 726 C C . ARG A 1 94 ? 6.173 -11.461 -7.111 1.00 90.94 94 ARG A C 1
ATOM 728 O O . ARG A 1 94 ? 6.233 -10.596 -6.235 1.00 90.94 94 ARG A O 1
ATOM 735 N N . PRO A 1 95 ? 5.089 -11.603 -7.898 1.00 90.50 95 PRO A N 1
ATOM 736 C CA . PRO A 1 95 ? 3.978 -10.647 -7.895 1.00 90.50 95 PRO A CA 1
ATOM 737 C C . PRO A 1 95 ? 3.283 -10.464 -6.541 1.00 90.50 95 PRO A C 1
ATOM 739 O O . PRO A 1 95 ? 2.937 -9.344 -6.175 1.00 90.50 95 PRO A O 1
ATOM 742 N N . LEU A 1 96 ? 3.070 -11.542 -5.789 1.00 85.69 96 LEU A N 1
ATOM 743 C CA . LEU A 1 96 ? 2.425 -11.520 -4.478 1.00 85.69 96 LEU A CA 1
ATOM 744 C C . LEU A 1 96 ? 3.335 -10.878 -3.434 1.00 85.69 96 LEU A C 1
ATOM 746 O O . LEU A 1 96 ? 2.857 -10.056 -2.652 1.00 85.69 96 LEU A O 1
ATOM 750 N N . ALA A 1 97 ? 4.629 -11.209 -3.438 1.00 84.19 97 ALA A N 1
ATOM 751 C CA . ALA A 1 97 ? 5.614 -10.576 -2.568 1.00 84.19 97 ALA A CA 1
ATOM 752 C C . ALA A 1 97 ? 5.696 -9.065 -2.830 1.00 84.19 97 ALA A C 1
ATOM 754 O O . ALA A 1 97 ? 5.578 -8.281 -1.892 1.00 84.19 97 ALA A O 1
ATOM 755 N N . LEU A 1 98 ? 5.788 -8.654 -4.099 1.00 89.69 98 LEU A N 1
ATOM 756 C CA . LEU A 1 98 ? 5.827 -7.241 -4.479 1.00 89.69 98 LEU A CA 1
ATOM 757 C C . LEU A 1 98 ? 4.531 -6.512 -4.108 1.00 89.69 98 LEU A C 1
ATOM 759 O O . LEU A 1 98 ? 4.560 -5.421 -3.546 1.00 89.69 98 LEU A O 1
ATOM 763 N N . LYS A 1 99 ? 3.373 -7.127 -4.370 1.00 89.81 99 LYS A N 1
ATOM 764 C CA . LYS A 1 99 ? 2.076 -6.563 -3.981 1.00 89.81 99 LYS A CA 1
ATOM 765 C C . LYS A 1 99 ? 1.979 -6.366 -2.469 1.00 89.81 99 LYS A C 1
ATOM 767 O O . LYS A 1 99 ? 1.415 -5.366 -2.026 1.00 89.81 99 LYS A O 1
ATOM 772 N N . ARG A 1 100 ? 2.501 -7.313 -1.683 1.00 83.75 100 ARG A N 1
ATOM 773 C CA . ARG A 1 100 ? 2.538 -7.210 -0.221 1.00 83.75 100 ARG A CA 1
ATOM 774 C C . ARG A 1 100 ? 3.434 -6.061 0.223 1.00 83.75 100 ARG A C 1
ATOM 776 O O . ARG A 1 100 ? 2.970 -5.249 1.012 1.00 83.75 100 ARG A O 1
ATOM 783 N N . ALA A 1 101 ? 4.642 -5.968 -0.325 1.00 85.56 101 ALA A N 1
ATOM 784 C CA . ALA A 1 101 ? 5.568 -4.881 -0.033 1.00 85.56 101 ALA A CA 1
ATOM 785 C C . ALA A 1 101 ? 4.927 -3.509 -0.262 1.00 85.56 101 ALA A C 1
ATOM 787 O O . ALA A 1 101 ? 4.873 -2.678 0.639 1.00 85.56 101 ALA A O 1
ATOM 788 N N . LEU A 1 102 ? 4.320 -3.319 -1.435 1.00 91.00 102 LEU A N 1
ATOM 789 C CA . LEU A 1 102 ? 3.627 -2.078 -1.772 1.00 91.00 102 LEU A CA 1
ATOM 790 C C . LEU A 1 102 ? 2.443 -1.800 -0.853 1.00 91.00 102 LEU A C 1
ATOM 792 O O . LEU A 1 102 ? 2.276 -0.672 -0.413 1.00 91.00 102 LEU A O 1
ATOM 796 N N . THR A 1 103 ? 1.635 -2.819 -0.546 1.00 88.75 103 THR A N 1
ATOM 797 C CA . THR A 1 103 ? 0.502 -2.664 0.379 1.00 88.75 103 THR A CA 1
ATOM 798 C C . THR A 1 103 ? 0.993 -2.194 1.747 1.00 88.75 103 THR A C 1
ATOM 800 O O . THR A 1 103 ? 0.412 -1.275 2.301 1.00 88.75 103 THR A O 1
ATOM 803 N N . ASN A 1 104 ? 2.088 -2.757 2.260 1.00 82.62 104 ASN A N 1
ATOM 804 C CA . ASN A 1 104 ? 2.631 -2.349 3.552 1.00 82.62 104 ASN A CA 1
ATOM 805 C C . ASN A 1 104 ? 3.148 -0.905 3.542 1.00 82.62 104 ASN A C 1
ATOM 807 O O . ASN A 1 104 ? 2.879 -0.157 4.478 1.00 82.62 104 ASN A O 1
ATOM 811 N N . LEU A 1 105 ? 3.871 -0.505 2.490 1.00 88.31 105 LEU A N 1
ATOM 812 C CA . LEU A 1 105 ? 4.366 0.867 2.353 1.00 88.31 105 LEU A CA 1
ATOM 813 C C . LEU A 1 105 ? 3.212 1.869 2.239 1.00 88.31 105 LEU A C 1
ATOM 815 O O . LEU A 1 105 ? 3.224 2.897 2.908 1.00 88.31 105 LEU A O 1
ATOM 819 N N . ILE A 1 106 ? 2.196 1.549 1.435 1.00 91.12 106 ILE A N 1
ATOM 820 C CA . ILE A 1 106 ? 1.011 2.392 1.258 1.00 91.12 106 ILE A CA 1
ATOM 821 C C . ILE A 1 106 ? 0.202 2.477 2.555 1.00 91.12 106 ILE A C 1
ATOM 823 O O . ILE A 1 106 ? -0.212 3.566 2.940 1.00 91.12 106 ILE A O 1
ATOM 827 N N . ASP A 1 107 ? -0.014 1.357 3.245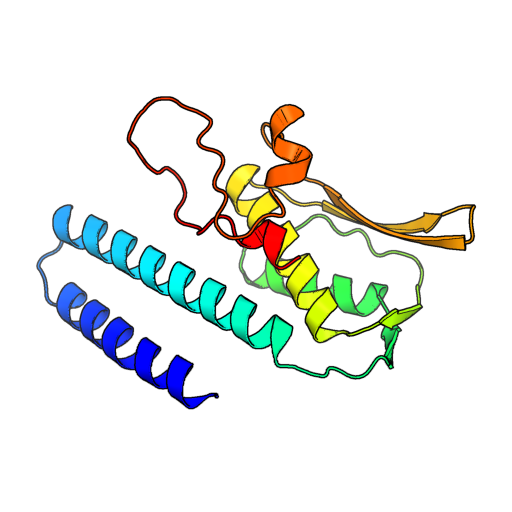 1.00 87.00 107 ASP A N 1
ATOM 828 C CA . ASP A 1 107 ? -0.746 1.339 4.513 1.00 87.00 107 ASP A CA 1
ATOM 829 C C . ASP A 1 107 ? -0.005 2.161 5.579 1.00 87.00 107 ASP A C 1
ATOM 831 O O . ASP A 1 107 ? -0.640 2.918 6.314 1.00 87.00 107 ASP A O 1
ATOM 835 N N . ASN A 1 108 ? 1.331 2.086 5.623 1.00 84.62 108 ASN A N 1
ATOM 836 C CA . ASN A 1 108 ? 2.139 2.939 6.494 1.00 84.62 108 ASN A CA 1
ATOM 837 C C . ASN A 1 108 ? 1.996 4.424 6.140 1.00 84.62 108 ASN A C 1
ATOM 839 O O . ASN A 1 108 ? 1.754 5.232 7.035 1.00 84.62 108 ASN A O 1
ATOM 843 N N . ALA A 1 109 ? 2.106 4.781 4.860 1.00 87.75 109 ALA A N 1
ATOM 844 C CA . ALA A 1 109 ? 1.933 6.152 4.388 1.00 87.75 109 ALA A CA 1
ATOM 845 C C . ALA A 1 109 ? 0.550 6.710 4.773 1.00 87.75 109 ALA A C 1
ATOM 847 O O . ALA A 1 109 ? 0.443 7.737 5.441 1.00 87.75 109 ALA A O 1
ATOM 848 N N . LEU A 1 110 ? -0.522 5.968 4.484 1.00 87.62 110 LEU A N 1
ATOM 849 C CA . LEU A 1 110 ? -1.887 6.356 4.848 1.00 87.62 110 LEU A CA 1
ATOM 850 C C . LEU A 1 110 ? -2.082 6.476 6.365 1.00 87.62 110 LEU A C 1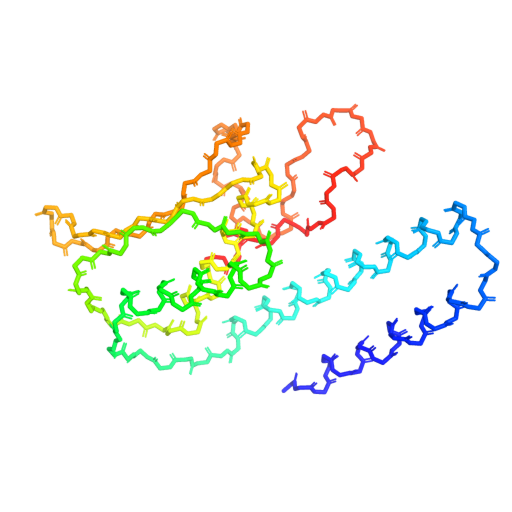
ATOM 852 O O . LEU A 1 110 ? -2.770 7.387 6.819 1.00 87.62 110 LEU A O 1
ATOM 856 N N . LYS A 1 111 ? -1.477 5.583 7.157 1.00 82.25 111 LYS A N 1
ATOM 857 C CA . LYS A 1 111 ? -1.583 5.606 8.622 1.00 82.25 111 LYS A CA 1
ATOM 858 C C . LYS A 1 111 ? -0.850 6.795 9.245 1.00 82.25 111 LYS A C 1
ATOM 860 O O . LYS A 1 111 ? -1.364 7.381 10.193 1.00 82.25 111 LYS A O 1
ATOM 865 N N . HIS A 1 112 ? 0.346 7.123 8.758 1.00 80.44 112 HIS A N 1
ATOM 866 C CA . HIS A 1 112 ? 1.238 8.092 9.405 1.00 80.44 112 HIS A CA 1
ATOM 867 C C . HIS A 1 112 ? 1.215 9.493 8.775 1.00 80.44 112 HIS A C 1
ATOM 869 O O . HIS A 1 112 ? 1.486 10.466 9.476 1.00 80.44 112 HIS A O 1
ATOM 875 N N . ALA A 1 113 ? 0.871 9.611 7.492 1.00 86.31 113 ALA A N 1
ATOM 876 C CA . ALA A 1 113 ? 0.797 10.879 6.760 1.00 86.31 113 ALA A CA 1
ATOM 877 C C . ALA A 1 113 ? -0.627 11.247 6.314 1.00 86.31 113 ALA A C 1
ATOM 879 O O . ALA A 1 113 ? -0.915 12.413 6.054 1.00 86.31 113 ALA A O 1
ATOM 880 N N . GLY A 1 114 ? -1.535 10.267 6.239 1.00 89.31 114 GLY A N 1
ATOM 881 C CA . GLY A 1 114 ? -2.894 10.459 5.722 1.00 89.31 114 GLY A CA 1
ATOM 882 C C . GLY A 1 114 ? -2.984 10.461 4.193 1.00 89.31 114 GLY A C 1
ATOM 883 O O . GLY A 1 114 ? -4.089 10.484 3.650 1.00 89.31 114 GLY A O 1
ATOM 884 N N . ASP A 1 115 ? -1.851 10.400 3.493 1.00 93.06 115 ASP A N 1
ATOM 885 C CA . ASP A 1 115 ? -1.766 10.356 2.041 1.00 93.06 115 ASP A CA 1
ATOM 886 C C . ASP A 1 115 ? -0.657 9.410 1.564 1.00 93.06 115 ASP A C 1
ATOM 888 O O . ASP A 1 115 ? 0.262 9.063 2.301 1.00 93.06 115 ASP A O 1
ATOM 892 N N . ALA A 1 116 ? -0.773 8.954 0.319 1.00 95.69 116 ALA A N 1
ATOM 893 C CA . ALA A 1 116 ? 0.244 8.147 -0.340 1.00 95.69 116 ALA A CA 1
ATOM 894 C C . ALA A 1 116 ? 0.184 8.394 -1.848 1.00 95.69 116 ALA A C 1
ATOM 896 O O . ALA A 1 116 ? -0.900 8.393 -2.435 1.00 95.69 116 ALA A O 1
ATOM 897 N N . THR A 1 117 ? 1.337 8.568 -2.486 1.00 96.62 117 THR A N 1
ATOM 898 C CA . THR A 1 117 ? 1.476 8.694 -3.940 1.00 96.62 117 THR A CA 1
ATOM 899 C C . THR A 1 117 ? 2.467 7.663 -4.456 1.00 96.62 117 THR A C 1
ATOM 901 O O . THR A 1 117 ? 3.597 7.594 -3.986 1.00 96.62 117 THR A O 1
ATOM 904 N N . VAL A 1 118 ? 2.053 6.868 -5.438 1.00 95.56 118 VAL A N 1
ATOM 905 C CA . VAL A 1 118 ? 2.892 5.856 -6.081 1.00 95.56 118 VAL A CA 1
ATOM 906 C C . VAL A 1 118 ? 3.415 6.397 -7.409 1.00 95.56 118 VAL A C 1
ATOM 908 O O . VAL A 1 118 ? 2.648 6.945 -8.202 1.00 95.56 118 VAL A O 1
ATOM 911 N N . SER A 1 119 ? 4.706 6.204 -7.674 1.00 94.12 119 SER A N 1
ATOM 912 C CA . SER A 1 119 ? 5.358 6.570 -8.937 1.00 94.12 119 SER A CA 1
ATOM 913 C C . SER A 1 119 ? 6.119 5.380 -9.508 1.00 94.12 119 SER A C 1
ATOM 915 O O . SER A 1 119 ? 6.792 4.661 -8.776 1.00 94.12 119 SER A O 1
ATOM 917 N N . LEU A 1 120 ? 6.027 5.176 -10.824 1.00 94.19 120 LEU A N 1
ATOM 918 C CA . LEU A 1 120 ? 6.729 4.109 -11.538 1.00 94.19 120 LEU A CA 1
ATOM 919 C C . LEU A 1 120 ? 7.433 4.689 -12.764 1.00 94.19 120 LEU A C 1
ATOM 921 O O . LEU A 1 120 ? 6.783 5.256 -13.644 1.00 94.19 120 LEU A O 1
ATOM 925 N N . PHE A 1 121 ? 8.747 4.509 -12.855 1.00 91.69 121 PHE A N 1
ATOM 926 C CA . PHE A 1 121 ? 9.530 4.967 -14.000 1.00 91.69 121 PHE A CA 1
ATOM 927 C C . PHE A 1 121 ? 10.766 4.096 -14.235 1.00 91.69 121 PHE A C 1
ATOM 929 O O . PHE A 1 121 ? 11.210 3.354 -13.364 1.00 91.69 121 PHE A O 1
ATOM 936 N N . LYS A 1 122 ? 11.320 4.176 -15.448 1.00 90.50 122 LYS A N 1
ATOM 937 C CA . LYS A 1 122 ? 12.635 3.606 -15.762 1.00 90.50 122 LYS A CA 1
ATOM 938 C C . LYS A 1 122 ? 13.691 4.683 -15.559 1.00 90.50 122 LYS A C 1
ATOM 940 O O . LYS A 1 122 ? 13.596 5.745 -16.177 1.00 90.50 122 LYS A O 1
ATOM 945 N N . ALA A 1 123 ? 14.665 4.416 -14.703 1.00 87.44 123 ALA A N 1
ATOM 946 C CA . ALA A 1 123 ? 15.808 5.284 -14.499 1.00 87.44 123 ALA A CA 1
ATOM 947 C C . ALA A 1 123 ? 16.781 5.201 -15.688 1.00 87.44 123 ALA A C 1
ATOM 949 O O . ALA A 1 123 ? 16.713 4.312 -16.542 1.00 87.44 123 ALA A O 1
ATOM 950 N N . SER A 1 124 ? 17.672 6.188 -15.783 1.00 86.56 124 SER A N 1
ATOM 951 C CA . SER A 1 124 ? 18.621 6.327 -16.896 1.00 86.56 124 SER A CA 1
ATOM 952 C C . SER A 1 124 ? 19.672 5.216 -16.965 1.00 86.56 124 SER A C 1
ATOM 954 O O . SER A 1 124 ? 20.250 4.988 -18.024 1.00 86.56 124 SER A O 1
ATOM 956 N N . ASP A 1 125 ? 19.931 4.551 -15.843 1.00 87.06 125 ASP A N 1
ATOM 957 C CA . ASP A 1 125 ? 20.804 3.378 -15.717 1.00 87.06 125 ASP A CA 1
ATOM 958 C C . ASP A 1 125 ? 20.140 2.076 -16.202 1.00 87.06 125 ASP A C 1
ATOM 960 O O . ASP A 1 125 ? 20.824 1.070 -16.385 1.00 87.06 125 ASP A O 1
ATOM 964 N N . GLY A 1 126 ? 18.837 2.116 -16.498 1.00 84.62 126 GLY A N 1
ATOM 965 C CA . GLY A 1 126 ? 18.049 0.980 -16.963 1.00 84.62 126 GLY A CA 1
ATOM 966 C C . GLY A 1 126 ? 17.255 0.284 -15.861 1.00 84.62 126 GLY A C 1
ATOM 967 O O . GLY A 1 126 ? 16.477 -0.620 -16.184 1.00 84.62 126 GLY A O 1
ATOM 968 N N . ASP A 1 127 ? 17.390 0.718 -14.606 1.00 89.94 127 ASP A N 1
ATOM 969 C CA . ASP A 1 127 ? 16.641 0.154 -13.490 1.00 89.94 127 ASP A CA 1
ATOM 970 C C . ASP A 1 127 ? 15.188 0.641 -13.484 1.00 89.94 127 ASP A C 1
ATOM 972 O O . ASP A 1 127 ? 14.827 1.689 -14.030 1.00 89.94 127 ASP A O 1
ATOM 976 N N . ILE A 1 128 ? 14.312 -0.162 -12.881 1.00 91.62 128 ILE A N 1
ATOM 977 C CA . ILE A 1 128 ? 12.906 0.194 -12.691 1.00 91.62 128 ILE A CA 1
ATOM 978 C C . ILE A 1 128 ? 12.751 0.720 -11.272 1.00 91.62 128 ILE A C 1
ATOM 980 O O . ILE A 1 128 ? 12.966 -0.012 -10.308 1.00 91.62 128 ILE A O 1
ATOM 984 N N . HIS A 1 129 ? 12.344 1.977 -11.161 1.00 92.06 129 HIS A N 1
ATOM 985 C CA . HIS A 1 129 ? 12.083 2.638 -9.896 1.00 92.06 129 HIS A CA 1
ATOM 986 C C . HIS A 1 129 ? 10.589 2.619 -9.614 1.00 92.06 129 HIS A C 1
ATOM 988 O O . HIS A 1 129 ? 9.776 3.032 -10.446 1.00 92.06 129 HIS A O 1
ATOM 994 N N . LEU A 1 130 ? 10.253 2.128 -8.426 1.00 91.81 130 LEU A N 1
ATOM 995 C CA . LEU A 1 130 ? 8.912 2.136 -7.878 1.00 91.81 130 LEU A CA 1
ATOM 996 C C . LEU A 1 130 ? 8.968 2.817 -6.517 1.00 91.81 130 LEU A C 1
ATOM 998 O O . LEU A 1 130 ? 9.621 2.325 -5.600 1.00 91.81 130 LEU A O 1
ATOM 1002 N N . GLU A 1 131 ? 8.300 3.955 -6.412 1.00 93.00 131 GLU A N 1
ATOM 1003 C CA . GLU A 1 131 ? 8.377 4.839 -5.255 1.00 93.00 131 GLU A CA 1
ATOM 1004 C C . GLU A 1 131 ? 6.997 4.981 -4.618 1.00 93.00 131 GLU A C 1
ATOM 1006 O O . GLU A 1 131 ? 5.995 5.110 -5.324 1.00 93.00 131 GLU A O 1
ATOM 1011 N N . VAL A 1 132 ? 6.957 4.969 -3.285 1.00 93.12 132 VAL A N 1
ATOM 1012 C CA . VAL A 1 132 ? 5.789 5.340 -2.480 1.00 93.12 132 VAL A CA 1
ATOM 1013 C C . VAL A 1 132 ? 6.189 6.570 -1.680 1.00 93.12 132 VAL A C 1
ATOM 1015 O O . VAL A 1 132 ? 7.117 6.507 -0.878 1.00 93.12 132 VAL A O 1
ATOM 1018 N N . LEU A 1 133 ? 5.528 7.688 -1.952 1.00 93.38 133 LEU A N 1
ATOM 1019 C CA . LEU A 1 133 ? 5.786 8.982 -1.337 1.00 93.38 133 LEU A CA 1
ATOM 1020 C C . LEU A 1 133 ? 4.617 9.363 -0.433 1.00 93.38 133 LEU A C 1
ATOM 1022 O O . LEU A 1 133 ? 3.461 9.296 -0.850 1.00 93.38 133 LEU A O 1
ATOM 1026 N N . ASP A 1 134 ? 4.938 9.803 0.775 1.00 92.56 134 ASP A N 1
ATOM 1027 C CA . ASP A 1 134 ? 4.010 10.354 1.757 1.00 92.56 134 ASP A CA 1
ATOM 1028 C C . ASP A 1 134 ? 4.494 11.734 2.228 1.00 92.56 134 ASP A C 1
ATOM 1030 O O . ASP A 1 134 ? 5.673 12.068 2.070 1.00 92.56 134 ASP A O 1
ATOM 1034 N N . HIS A 1 135 ? 3.593 12.553 2.777 1.00 89.25 135 HIS A N 1
ATOM 1035 C CA . HIS A 1 135 ? 3.932 13.877 3.315 1.00 89.25 135 HIS A CA 1
ATOM 1036 C C . HIS A 1 135 ? 3.891 13.915 4.852 1.00 89.25 135 HIS A C 1
ATOM 1038 O O . HIS A 1 135 ? 3.522 14.931 5.449 1.00 89.25 135 HIS A O 1
ATOM 1044 N N . GLY A 1 136 ? 4.256 12.804 5.502 1.00 83.62 136 GLY A N 1
ATOM 1045 C CA . GLY A 1 136 ? 4.284 12.679 6.955 1.00 83.62 136 GLY A CA 1
ATOM 1046 C C . GLY A 1 136 ? 5.442 13.434 7.611 1.00 83.62 136 GLY A C 1
ATOM 1047 O O . GLY A 1 136 ? 6.240 14.118 6.970 1.00 83.62 136 GLY A O 1
ATOM 1048 N N . THR A 1 1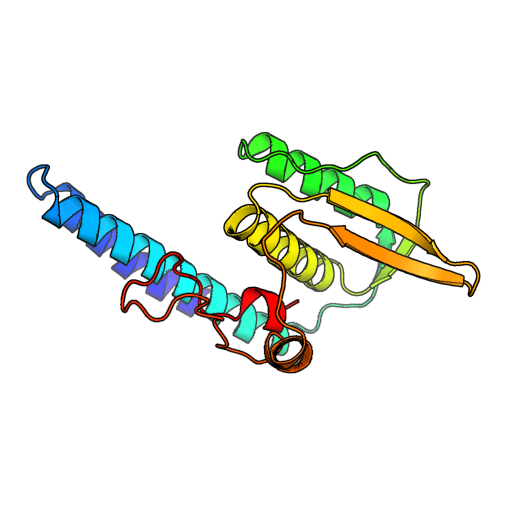37 ? 5.577 13.282 8.932 1.00 77.50 137 THR A N 1
ATOM 1049 C CA . THR A 1 137 ? 6.665 13.904 9.717 1.00 77.50 137 THR A CA 1
ATOM 1050 C C . THR A 1 137 ? 8.057 13.360 9.378 1.00 77.50 137 THR A C 1
ATOM 1052 O O . THR A 1 137 ? 9.063 13.934 9.800 1.00 77.50 137 THR A O 1
ATOM 1055 N N . GLY A 1 138 ? 8.121 12.283 8.591 1.00 77.25 138 GLY A N 1
ATOM 1056 C CA . GLY A 1 138 ? 9.351 11.630 8.177 1.00 77.25 138 GLY A CA 1
ATOM 1057 C C . GLY A 1 138 ? 9.999 10.797 9.284 1.00 77.25 138 GLY A C 1
ATOM 1058 O O . GLY A 1 138 ? 9.543 10.727 10.428 1.00 77.25 138 GLY A O 1
ATOM 1059 N N . ILE A 1 139 ? 11.095 10.140 8.911 1.00 76.31 139 ILE A N 1
ATOM 1060 C CA . ILE A 1 139 ? 11.886 9.278 9.789 1.00 76.31 139 ILE A CA 1
ATOM 1061 C C . ILE A 1 139 ? 13.187 10.007 10.116 1.00 76.31 139 ILE A C 1
ATOM 1063 O O . ILE A 1 139 ? 13.911 10.437 9.217 1.00 76.31 139 ILE A O 1
ATOM 1067 N N . GLU A 1 140 ? 13.499 10.150 11.404 1.00 76.06 140 GLU A N 1
ATOM 1068 C CA . GLU A 1 140 ? 14.761 10.756 11.821 1.00 76.06 140 GLU A CA 1
ATOM 1069 C C . GLU A 1 140 ? 15.946 9.891 11.325 1.00 76.06 140 GLU A C 1
ATOM 1071 O O . GLU A 1 140 ? 15.897 8.664 11.453 1.00 76.06 140 GLU A O 1
ATOM 1076 N N . PRO A 1 141 ? 17.028 10.483 10.769 1.00 74.06 141 PRO A N 1
ATOM 1077 C CA . PRO A 1 141 ? 18.074 9.734 10.064 1.00 74.06 141 PRO A CA 1
ATOM 1078 C C . PRO A 1 141 ? 18.729 8.606 10.866 1.00 74.06 141 PRO A C 1
ATOM 1080 O O . PRO A 1 141 ? 19.157 7.611 10.286 1.00 74.06 141 PRO A O 1
ATOM 1083 N N . ALA A 1 142 ? 18.786 8.747 12.194 1.00 70.88 142 ALA A N 1
ATOM 1084 C CA . ALA A 1 142 ? 19.315 7.731 13.101 1.00 70.88 142 ALA A CA 1
ATOM 1085 C C . ALA A 1 142 ? 18.532 6.406 13.050 1.00 70.88 142 ALA A C 1
ATOM 1087 O O . ALA A 1 142 ? 19.088 5.352 13.353 1.00 70.88 142 ALA A O 1
ATOM 1088 N N . TRP A 1 143 ? 17.268 6.454 12.631 1.00 67.50 143 TRP A N 1
ATOM 1089 C CA . TRP A 1 143 ? 16.353 5.320 12.626 1.00 67.50 143 TRP A CA 1
ATOM 1090 C C . TRP A 1 143 ? 16.165 4.689 11.246 1.00 67.50 143 TRP A C 1
ATOM 1092 O O . TRP A 1 143 ? 15.638 3.585 11.165 1.00 67.50 143 TRP A O 1
ATOM 1102 N N . LEU A 1 144 ? 16.637 5.323 10.163 1.00 68.75 144 LEU A N 1
ATOM 1103 C CA . LEU A 1 144 ? 16.438 4.850 8.782 1.00 68.75 144 LEU A CA 1
ATOM 1104 C C . LEU A 1 144 ? 16.933 3.418 8.536 1.00 68.75 144 LEU A C 1
ATOM 1106 O O . LEU A 1 144 ? 16.368 2.707 7.714 1.00 68.75 144 LEU A O 1
ATOM 1110 N N . THR A 1 145 ? 17.969 2.979 9.250 1.00 66.44 145 THR A N 1
ATOM 1111 C CA . THR A 1 145 ? 18.470 1.601 9.142 1.00 66.44 145 THR A CA 1
ATOM 1112 C C . THR A 1 145 ? 17.645 0.621 9.982 1.00 66.44 145 THR A C 1
ATOM 1114 O O . THR A 1 145 ? 17.517 -0.540 9.613 1.00 66.44 145 THR A O 1
ATOM 1117 N N . GLN A 1 146 ? 17.075 1.084 11.099 1.00 59.41 146 GLN A N 1
ATOM 1118 C CA . GLN A 1 146 ? 16.361 0.254 12.077 1.00 59.41 146 GLN A CA 1
ATOM 1119 C C . GLN A 1 146 ? 14.878 0.087 11.758 1.00 59.41 146 GLN A C 1
ATOM 1121 O O .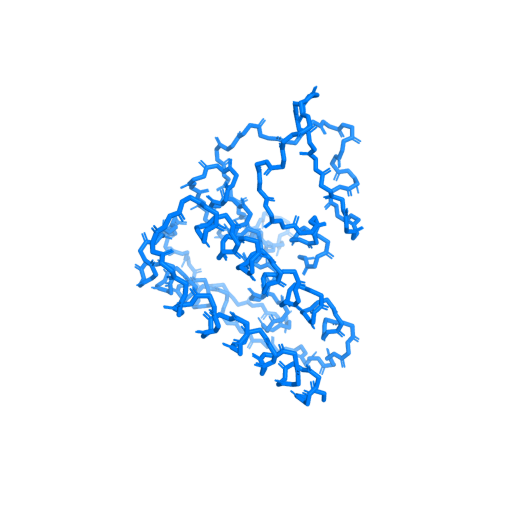 GLN A 1 146 ? 14.273 -0.881 12.196 1.00 59.41 146 GLN A O 1
ATOM 1126 N N . VAL A 1 147 ? 14.275 0.983 10.974 1.00 63.06 147 VAL A N 1
ATOM 1127 C CA . VAL A 1 147 ? 12.852 0.864 10.615 1.00 63.06 147 VAL A CA 1
ATOM 1128 C C . VAL A 1 147 ? 12.531 -0.372 9.773 1.00 63.06 147 VAL A C 1
ATOM 1130 O O . VAL A 1 147 ? 11.379 -0.783 9.716 1.00 63.06 147 VAL A O 1
ATOM 1133 N N . PHE A 1 148 ? 13.536 -0.981 9.140 1.00 62.81 148 PHE A N 1
ATOM 1134 C CA . PHE A 1 148 ? 13.405 -2.253 8.427 1.00 62.81 148 PHE A CA 1
ATOM 1135 C C . PHE A 1 148 ? 13.610 -3.471 9.339 1.00 62.81 148 PHE A C 1
ATOM 1137 O O . PHE A 1 148 ? 13.461 -4.606 8.884 1.00 62.81 148 PHE A O 1
ATOM 1144 N N . GLU A 1 149 ? 13.969 -3.272 10.610 1.00 52.25 149 GLU A N 1
ATOM 1145 C CA . GLU A 1 149 ? 14.063 -4.371 11.563 1.00 52.25 149 GLU A CA 1
ATOM 1146 C C . GLU A 1 149 ? 12.666 -4.771 12.052 1.00 52.25 149 GLU A C 1
ATOM 1148 O O . GLU A 1 149 ? 11.827 -3.912 12.342 1.00 52.25 149 GLU A O 1
ATOM 1153 N N . PRO A 1 150 ? 12.390 -6.081 12.170 1.00 53.03 150 PRO A N 1
ATOM 1154 C CA . PRO A 1 150 ? 11.119 -6.542 12.688 1.00 53.03 150 PRO A CA 1
ATOM 1155 C C . PRO A 1 150 ? 10.842 -5.974 14.082 1.00 53.03 150 PRO A C 1
ATOM 1157 O O . PRO A 1 150 ? 11.708 -6.007 14.953 1.00 53.03 150 PRO A O 1
ATOM 1160 N N . PHE A 1 151 ? 9.598 -5.560 14.312 1.00 51.53 151 PHE A N 1
ATOM 1161 C CA . PHE A 1 151 ? 9.084 -5.105 15.606 1.00 51.53 151 PHE A CA 1
ATOM 1162 C C . PHE A 1 151 ? 9.529 -3.699 16.058 1.00 51.53 151 PHE A C 1
ATOM 1164 O O . PHE A 1 151 ? 9.326 -3.334 17.218 1.00 51.53 151 PHE A O 1
ATOM 1171 N N . VAL A 1 152 ? 10.122 -2.894 15.169 1.00 49.41 152 VAL A N 1
ATOM 1172 C CA . VAL A 1 152 ? 10.579 -1.535 15.502 1.00 49.41 152 VAL A CA 1
ATOM 1173 C C . VAL A 1 152 ? 9.468 -0.510 15.264 1.00 49.41 152 VAL A C 1
ATOM 1175 O O . VAL A 1 152 ? 9.136 -0.170 14.130 1.00 49.41 152 VAL A O 1
ATOM 1178 N N . GLN A 1 153 ? 8.902 0.021 16.350 1.00 55.75 153 GLN A N 1
ATOM 1179 C CA . GLN A 1 153 ? 8.023 1.193 16.328 1.00 55.75 153 GLN A CA 1
ATOM 1180 C C . GLN A 1 153 ? 8.803 2.446 16.739 1.00 55.75 153 GLN A C 1
ATOM 1182 O O . GLN A 1 153 ? 9.451 2.469 17.784 1.00 55.75 153 GLN A O 1
ATOM 1187 N N . LEU A 1 154 ? 8.694 3.517 15.953 1.00 56.03 154 LEU A N 1
ATOM 1188 C CA . LEU A 1 154 ? 9.243 4.821 16.322 1.00 56.03 154 LEU A CA 1
ATOM 1189 C C . LEU A 1 154 ? 8.208 5.617 17.122 1.00 56.03 154 LEU A C 1
ATOM 1191 O O . LEU A 1 154 ? 7.311 6.232 16.550 1.00 56.03 154 LEU A O 1
ATOM 1195 N N . SER A 1 155 ? 8.331 5.630 18.451 1.00 51.69 155 SER A N 1
ATOM 1196 C CA . SER A 1 155 ? 7.563 6.545 19.302 1.00 51.69 155 SER A CA 1
ATOM 1197 C C . SER A 1 155 ? 8.195 7.941 19.248 1.00 51.69 155 SER A C 1
ATOM 1199 O O . SER A 1 155 ? 9.219 8.182 19.887 1.00 51.69 155 SER A O 1
ATOM 1201 N N . GLN A 1 156 ? 7.609 8.873 18.492 1.00 48.56 156 GLN A N 1
ATOM 1202 C CA . GLN A 1 156 ? 8.139 10.245 18.377 1.00 48.56 156 GLN A CA 1
ATOM 1203 C C . GLN A 1 156 ? 7.761 11.185 19.537 1.00 48.56 156 GLN A C 1
ATOM 1205 O O . GLN A 1 156 ? 8.154 12.348 19.542 1.00 48.56 156 GLN A O 1
ATOM 1210 N N . THR A 1 157 ? 7.060 10.716 20.567 1.00 38.31 157 THR A N 1
ATOM 1211 C CA . THR A 1 157 ? 6.715 11.549 21.728 1.00 38.31 157 THR A CA 1
ATOM 1212 C C . THR A 1 157 ? 6.903 10.758 23.009 1.00 38.31 157 THR A C 1
ATOM 1214 O O . THR A 1 157 ? 6.317 9.692 23.161 1.00 38.31 157 THR A O 1
ATOM 1217 N N . GLY A 1 158 ? 7.710 11.287 23.937 1.00 37.47 158 GLY A N 1
ATOM 1218 C CA . GLY A 1 158 ? 7.950 10.749 25.284 1.00 37.47 158 GLY A CA 1
ATOM 1219 C C . GLY A 1 158 ? 6.730 10.819 26.211 1.00 37.47 158 GLY A C 1
ATOM 1220 O O . GLY A 1 158 ? 6.835 11.263 27.350 1.00 37.47 158 GLY A O 1
ATOM 1221 N N . THR A 1 159 ? 5.572 10.412 25.713 1.00 30.34 159 THR A N 1
ATOM 1222 C CA . THR A 1 159 ? 4.334 10.220 26.457 1.00 30.34 159 THR A CA 1
ATOM 1223 C C . THR A 1 159 ? 3.897 8.784 26.218 1.00 30.34 159 THR A C 1
ATOM 1225 O O . THR A 1 159 ? 3.712 8.404 25.064 1.00 30.34 159 THR A O 1
ATOM 1228 N N . ASP A 1 160 ? 3.740 8.023 27.302 1.00 38.19 160 ASP A N 1
ATOM 1229 C CA . ASP A 1 160 ? 3.248 6.638 27.390 1.00 38.19 160 ASP A CA 1
ATOM 1230 C C . ASP A 1 160 ? 1.804 6.464 26.863 1.00 38.19 160 ASP A C 1
ATOM 1232 O O . ASP A 1 160 ? 0.928 5.936 27.543 1.00 38.19 160 ASP A O 1
ATOM 1236 N N . HIS A 1 161 ? 1.522 6.911 25.641 1.00 33.66 161 HIS A N 1
ATOM 1237 C CA . HIS A 1 161 ? 0.267 6.648 24.953 1.00 33.66 161 HIS A CA 1
ATOM 1238 C C . HIS A 1 161 ? 0.550 6.161 23.528 1.00 33.66 161 HIS A C 1
ATOM 1240 O O . HIS A 1 161 ? 1.036 6.940 22.703 1.00 33.66 161 HIS A O 1
ATOM 1246 N N . PRO A 1 162 ? 0.253 4.884 23.220 1.00 40.69 162 PRO A N 1
ATOM 1247 C CA . PRO A 1 162 ? 0.421 4.335 21.886 1.00 40.69 162 PRO A CA 1
ATOM 1248 C C . PRO A 1 162 ? -0.651 4.923 20.966 1.00 40.69 162 PRO A C 1
ATOM 1250 O O . PRO A 1 162 ? -1.761 4.416 20.870 1.00 40.69 162 PRO A O 1
ATOM 1253 N N . GLN A 1 163 ? -0.332 6.010 20.267 1.00 37.59 163 GLN A N 1
ATOM 1254 C CA . GLN A 1 163 ? -1.106 6.410 19.095 1.00 37.59 163 GLN A CA 1
ATOM 1255 C C . GLN A 1 163 ? -0.558 5.661 17.880 1.00 37.59 163 GLN A C 1
ATOM 1257 O O . GLN A 1 163 ? 0.306 6.156 17.160 1.00 37.59 163 GLN A O 1
ATOM 1262 N N . GLY A 1 164 ? -1.046 4.434 17.680 1.00 42.34 164 GLY A N 1
ATOM 1263 C CA . GLY A 1 164 ? -0.913 3.727 16.408 1.00 42.34 164 GLY A CA 1
ATOM 1264 C C . GLY A 1 164 ? -0.543 2.252 16.518 1.00 42.34 164 GLY A C 1
ATOM 1265 O O . GLY A 1 164 ? 0.555 1.877 16.115 1.00 42.34 164 GLY A O 1
ATOM 1266 N N . GLY A 1 165 ? -1.485 1.390 16.909 1.00 39.81 165 GLY A N 1
ATOM 1267 C CA . GLY A 1 165 ? -1.339 -0.070 16.913 1.00 39.81 165 GLY A CA 1
ATOM 1268 C C . GLY A 1 165 ? -0.866 -0.663 15.576 1.00 39.81 165 GLY A C 1
ATOM 1269 O O . GLY A 1 165 ? -1.618 -0.805 14.616 1.00 39.81 165 GLY A O 1
ATOM 1270 N N . GLY A 1 166 ? 0.421 -0.971 15.462 1.00 49.66 166 GLY A N 1
ATOM 1271 C CA . GLY A 1 166 ? 1.002 -1.742 14.358 1.00 49.66 166 GLY A CA 1
ATOM 1272 C C . GLY A 1 166 ? 2.412 -2.132 14.751 1.00 49.66 166 GLY A C 1
ATOM 1273 O O . GLY A 1 166 ? 3.131 -1.271 15.233 1.00 49.66 166 GLY A O 1
ATOM 1274 N N . LEU A 1 167 ? 2.811 -3.397 14.620 1.00 46.56 167 LEU A N 1
ATOM 1275 C CA . LEU A 1 167 ? 3.962 -3.960 15.344 1.00 46.56 167 LEU A CA 1
ATOM 1276 C C . LEU A 1 167 ? 5.314 -3.339 14.976 1.00 46.56 167 LEU A C 1
ATOM 1278 O O . LEU A 1 167 ? 6.305 -3.713 15.576 1.00 46.56 167 LEU A O 1
ATOM 1282 N N . GLY A 1 168 ? 5.391 -2.419 14.014 1.00 53.09 168 GLY A N 1
ATOM 1283 C CA . GLY A 1 168 ? 6.666 -2.008 13.434 1.00 53.09 168 GLY A CA 1
ATOM 1284 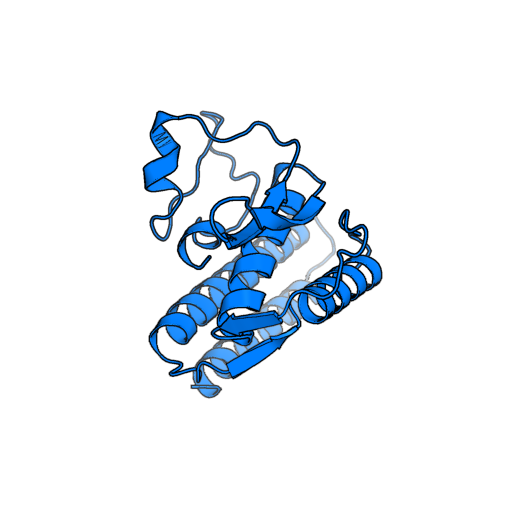C C . GLY A 1 168 ? 7.196 -3.047 12.449 1.00 53.09 168 GLY A C 1
ATOM 1285 O O . GLY A 1 168 ? 8.391 -3.101 12.190 1.00 53.09 168 GLY A O 1
ATOM 1286 N N . LEU A 1 169 ? 6.326 -3.918 11.918 1.00 48.59 169 LEU A N 1
ATOM 1287 C CA . LEU A 1 169 ? 6.711 -4.878 10.885 1.00 48.59 169 LEU A CA 1
ATOM 1288 C C . LEU A 1 169 ? 6.397 -4.357 9.478 1.00 48.59 169 LEU A C 1
ATOM 1290 O O . LEU A 1 169 ? 6.992 -4.851 8.532 1.00 48.59 169 LEU A O 1
ATOM 1294 N N . GLY A 1 170 ? 5.520 -3.361 9.306 1.00 53.06 170 GLY A N 1
ATOM 1295 C CA . GLY A 1 170 ? 5.152 -2.823 7.986 1.00 53.06 170 GLY A CA 1
ATOM 1296 C C . GLY A 1 170 ? 6.345 -2.590 7.047 1.00 53.06 170 GLY A C 1
ATOM 1297 O O . GLY A 1 170 ? 6.344 -3.086 5.921 1.00 53.06 170 GLY A O 1
ATOM 1298 N N . LEU A 1 171 ? 7.405 -1.940 7.536 1.00 54.78 171 LEU A N 1
ATOM 1299 C CA . LEU A 1 171 ? 8.647 -1.727 6.782 1.00 54.78 171 LEU A CA 1
ATOM 1300 C C . LEU A 1 171 ? 9.556 -2.967 6.740 1.00 54.78 171 LEU A C 1
ATOM 1302 O O . LEU A 1 171 ? 10.211 -3.200 5.733 1.00 54.78 171 LEU A O 1
ATOM 1306 N N . ALA A 1 172 ? 9.565 -3.796 7.784 1.00 47.34 172 ALA A N 1
ATOM 1307 C CA . ALA A 1 172 ? 10.379 -5.012 7.848 1.00 47.34 172 ALA A CA 1
ATOM 1308 C C . ALA A 1 172 ? 9.896 -6.154 6.931 1.00 47.34 172 ALA A C 1
ATOM 1310 O O . ALA A 1 172 ? 10.658 -7.072 6.634 1.00 47.34 172 ALA A O 1
ATOM 1311 N N . ILE A 1 173 ? 8.625 -6.135 6.509 1.00 46.94 173 ILE A N 1
ATOM 1312 C CA . ILE A 1 173 ? 8.050 -7.123 5.577 1.00 46.94 173 ILE A CA 1
ATOM 1313 C C . ILE A 1 173 ? 7.883 -6.548 4.152 1.00 46.94 173 ILE A C 1
ATOM 1315 O O . ILE A 1 173 ? 7.252 -7.208 3.311 1.00 46.94 173 ILE A O 1
ATOM 1319 N N . ALA A 1 174 ? 8.367 -5.320 3.912 1.00 51.69 174 ALA A N 1
ATOM 1320 C CA . ALA A 1 174 ? 8.412 -4.678 2.598 1.00 51.69 174 ALA A CA 1
ATOM 1321 C C . ALA A 1 174 ? 9.596 -5.170 1.750 1.00 51.69 174 ALA A C 1
ATOM 1323 O O . ALA A 1 174 ? 10.623 -5.586 2.326 1.00 51.69 174 ALA A O 1
#

Radius of gyration: 18.55 Å; chains: 1; bounding box: 45×38×48 Å